Protein AF-A0A1Z3HSZ9-F1 (afdb_monomer_lite)

Secondary structure (DSSP, 8-state):
-----HHHHHHHHHHHHHTT--PPTT-EEEEEEEEETTEEEEEEEEEEEPTT-SSS-EEEEEEEEEEPTTPPP-TT-EEEEE-SS-EEEEEE--SSS--S-EEEEEEE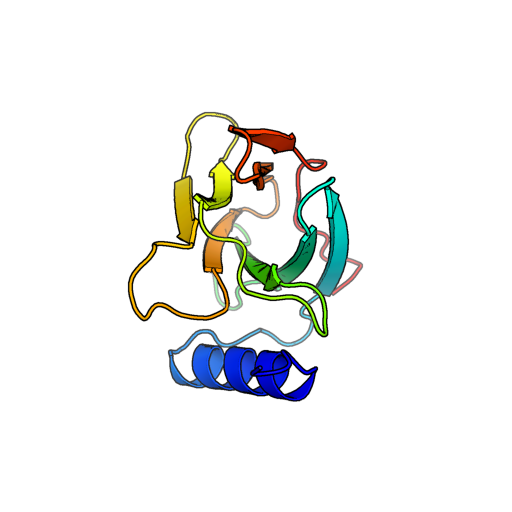ETT-EEEEEEE-TTS-EEEPPPEE--GGG-

Organism: NCBI:txid1641165

Structure (mmCIF, N/CA/C/O backbone):
data_AF-A0A1Z3HSZ9-F1
#
_entry.id   AF-A0A1Z3HSZ9-F1
#
loop_
_atom_site.group_PDB
_atom_site.id
_atom_site.type_symbol
_atom_site.label_atom_id
_atom_site.label_alt_id
_atom_site.label_comp_id
_atom_site.label_asym_id
_atom_site.label_entity_id
_atom_site.label_seq_id
_atom_site.pdbx_PDB_ins_code
_atom_site.Cartn_x
_atom_site.Cartn_y
_atom_site.Cartn_z
_atom_site.occupancy
_atom_site.B_iso_or_equiv
_atom_site.auth_seq_id
_atom_site.auth_comp_id
_atom_site.auth_asym_id
_atom_site.auth_atom_id
_atom_site.pdbx_PDB_model_num
ATOM 1 N N . MET A 1 1 ? -21.920 -5.845 12.030 1.00 39.66 1 MET A N 1
ATOM 2 C CA . MET A 1 1 ? -20.450 -5.962 12.109 1.00 39.66 1 MET A CA 1
ATOM 3 C C . MET A 1 1 ? -20.020 -6.894 10.993 1.00 39.66 1 MET A C 1
ATOM 5 O O . MET A 1 1 ? -20.338 -8.073 11.071 1.00 39.66 1 MET A O 1
ATOM 9 N N . ARG A 1 2 ? -19.432 -6.369 9.913 1.00 40.97 2 ARG A N 1
ATOM 10 C CA . ARG A 1 2 ? -18.806 -7.200 8.879 1.00 40.97 2 ARG A CA 1
ATOM 11 C C . ARG A 1 2 ? -17.363 -7.428 9.318 1.00 40.97 2 ARG A C 1
ATOM 13 O O . ARG A 1 2 ? -16.632 -6.473 9.533 1.00 40.97 2 ARG A O 1
ATOM 20 N N . THR A 1 3 ? -17.015 -8.676 9.586 1.00 45.03 3 THR A N 1
ATOM 21 C CA . THR A 1 3 ? -15.664 -9.093 9.960 1.00 45.03 3 THR A CA 1
ATOM 22 C C . THR A 1 3 ? -14.829 -9.244 8.698 1.00 45.03 3 THR A C 1
ATOM 24 O O . THR A 1 3 ? -15.136 -10.103 7.877 1.00 45.03 3 THR A O 1
ATOM 27 N N . THR A 1 4 ? -13.775 -8.447 8.558 1.00 52.25 4 THR A N 1
ATOM 28 C CA . THR A 1 4 ? -12.767 -8.616 7.509 1.00 52.25 4 THR A CA 1
ATOM 29 C C . THR A 1 4 ? -12.007 -9.925 7.748 1.00 52.25 4 THR A C 1
ATOM 31 O O . THR A 1 4 ? -11.367 -10.098 8.790 1.00 52.25 4 THR A O 1
ATOM 34 N N . THR A 1 5 ? -12.139 -10.878 6.826 1.00 57.78 5 THR A N 1
ATOM 35 C CA . THR A 1 5 ? -11.558 -12.230 6.914 1.00 57.78 5 THR A CA 1
ATOM 36 C C . THR A 1 5 ? -10.474 -12.422 5.856 1.00 57.78 5 THR A C 1
ATOM 38 O O . THR A 1 5 ? -10.322 -11.605 4.951 1.00 57.78 5 THR A O 1
ATOM 41 N N . LEU A 1 6 ? -9.701 -13.506 5.962 1.00 59.94 6 LEU A N 1
ATOM 42 C CA . LEU A 1 6 ? -8.716 -13.874 4.940 1.00 59.94 6 LEU A CA 1
ATOM 43 C C . LEU A 1 6 ? -9.380 -14.089 3.565 1.00 59.94 6 LEU A C 1
ATOM 45 O O . LEU A 1 6 ? -8.778 -13.789 2.537 1.00 59.94 6 LEU A O 1
ATOM 49 N N . ASP A 1 7 ? -10.633 -14.551 3.561 1.00 63.34 7 ASP A N 1
ATOM 50 C CA . ASP A 1 7 ? -11.464 -14.722 2.368 1.00 63.34 7 ASP A CA 1
ATOM 51 C C . ASP A 1 7 ? -11.737 -13.398 1.642 1.00 63.34 7 ASP A C 1
ATOM 53 O O . ASP A 1 7 ? -11.803 -13.370 0.413 1.00 63.34 7 ASP A O 1
ATOM 57 N N . ASP A 1 8 ? -11.838 -12.291 2.382 1.00 68.12 8 ASP A N 1
ATOM 58 C CA . ASP A 1 8 ? -12.063 -10.959 1.816 1.00 68.12 8 ASP A CA 1
ATOM 59 C C . ASP A 1 8 ? -10.824 -10.471 1.052 1.00 68.12 8 ASP A C 1
ATOM 61 O O . ASP A 1 8 ? -10.923 -10.033 -0.092 1.00 68.12 8 ASP A O 1
ATOM 65 N N . LEU A 1 9 ? -9.628 -10.693 1.614 1.00 69.25 9 LEU A N 1
ATOM 66 C CA . LEU A 1 9 ? -8.365 -10.429 0.918 1.00 69.25 9 LEU A CA 1
ATOM 67 C C . LEU A 1 9 ? -8.204 -11.320 -0.319 1.00 69.25 9 LEU A C 1
ATOM 69 O O . LEU A 1 9 ? -7.791 -10.835 -1.367 1.00 69.25 9 LEU A O 1
ATOM 73 N N . GLY A 1 10 ? -8.522 -12.613 -0.214 1.00 72.00 10 GLY A N 1
ATOM 74 C CA . GLY A 1 10 ? -8.470 -13.527 -1.357 1.00 72.00 10 GLY A CA 1
ATOM 75 C C . GLY A 1 10 ? -9.408 -13.088 -2.485 1.00 72.00 10 GLY A C 1
ATOM 76 O O . GLY A 1 10 ? -9.014 -13.076 -3.649 1.00 72.00 10 GLY A O 1
ATOM 77 N N . SER A 1 11 ? -10.614 -12.644 -2.127 1.00 75.94 11 SER A N 1
ATOM 78 C CA . SER A 1 11 ? -11.599 -12.100 -3.068 1.00 75.94 11 SER A CA 1
ATOM 79 C C . SER A 1 11 ? -11.140 -10.773 -3.672 1.00 75.94 11 SER A C 1
ATOM 81 O O . SER A 1 11 ? -11.308 -10.553 -4.869 1.00 75.94 11 SER A O 1
ATOM 83 N N . LEU A 1 12 ? -10.500 -9.905 -2.880 1.00 78.25 12 LEU A N 1
ATOM 84 C CA . LEU A 1 12 ? -9.886 -8.674 -3.369 1.00 78.25 12 LEU A CA 1
ATOM 85 C C . LEU A 1 12 ? -8.774 -8.987 -4.374 1.00 78.25 12 LEU A C 1
ATOM 87 O O . LEU A 1 12 ? -8.797 -8.440 -5.470 1.00 78.25 12 LEU A O 1
ATOM 91 N N . LEU A 1 13 ? -7.847 -9.889 -4.046 1.00 77.44 13 LEU A N 1
ATOM 92 C CA . LEU A 1 13 ? -6.761 -10.292 -4.944 1.00 77.44 13 LEU A CA 1
ATOM 93 C C . LEU A 1 13 ? -7.299 -10.905 -6.242 1.00 77.44 13 LEU A C 1
ATOM 95 O O . LEU A 1 13 ? -6.829 -10.544 -7.316 1.00 77.44 13 LEU A O 1
ATOM 99 N N . GLN A 1 14 ? -8.329 -11.751 -6.163 1.00 76.56 14 GLN A N 1
ATOM 100 C CA . GLN A 1 14 ? -8.995 -12.301 -7.345 1.00 76.56 14 GLN A CA 1
ATOM 101 C C . GLN A 1 14 ? -9.676 -11.205 -8.174 1.00 76.56 14 GLN A C 1
ATOM 103 O O . GLN A 1 14 ? -9.485 -11.142 -9.381 1.00 76.56 14 GLN A O 1
ATOM 108 N N . SER A 1 15 ? -10.384 -10.271 -7.534 1.00 75.88 15 SER A N 1
ATOM 109 C CA . SER A 1 15 ? -10.989 -9.133 -8.234 1.00 75.88 15 SER A CA 1
ATOM 110 C C . SER A 1 15 ? -9.950 -8.210 -8.880 1.00 75.88 15 SER A C 1
ATOM 112 O O . SER A 1 15 ? -10.266 -7.512 -9.839 1.00 75.88 15 SER A O 1
ATOM 114 N N . LEU A 1 16 ? -8.734 -8.129 -8.329 1.00 75.75 16 LEU A N 1
ATOM 115 C CA . LEU A 1 16 ? -7.633 -7.361 -8.907 1.00 75.75 16 LEU A CA 1
ATOM 116 C C . LEU A 1 16 ? -7.053 -8.093 -10.124 1.00 75.75 16 LEU A C 1
ATOM 118 O O 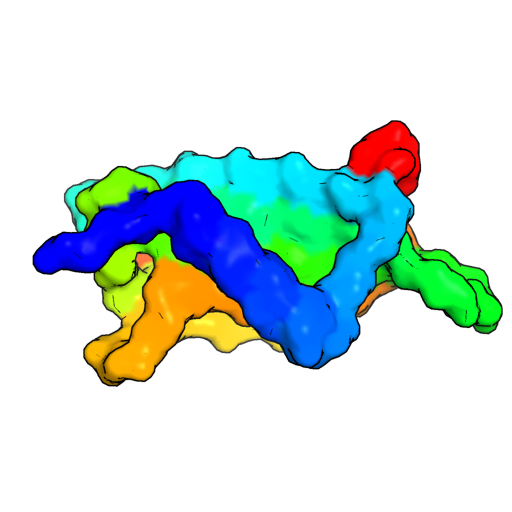. LEU A 1 16 ? -6.840 -7.452 -11.150 1.00 75.75 16 LEU A O 1
ATOM 122 N N . ASP A 1 17 ? -6.894 -9.416 -10.056 1.00 76.31 17 ASP A N 1
ATOM 123 C CA . ASP A 1 17 ? -6.488 -10.242 -11.200 1.00 76.31 17 ASP A CA 1
ATOM 124 C C . ASP A 1 17 ? -7.496 -10.145 -12.362 1.00 76.31 17 ASP A C 1
ATOM 126 O O . ASP A 1 17 ? -7.109 -9.805 -13.480 1.00 76.31 17 ASP A O 1
ATOM 130 N N . ASP A 1 18 ? -8.802 -10.272 -12.083 1.00 71.12 18 ASP A N 1
ATOM 131 C CA . ASP A 1 18 ? -9.887 -10.061 -13.062 1.00 71.12 18 ASP A CA 1
ATOM 132 C C . ASP A 1 18 ? -9.870 -8.649 -13.684 1.00 71.12 18 ASP A C 1
ATOM 134 O O . ASP A 1 18 ? -10.322 -8.441 -14.812 1.00 71.12 18 ASP A O 1
ATOM 138 N N . ARG A 1 19 ? -9.324 -7.656 -12.968 1.00 69.12 19 ARG A N 1
ATOM 139 C CA . ARG A 1 19 ? -9.143 -6.273 -13.448 1.00 69.12 19 ARG A CA 1
ATOM 140 C C . ARG A 1 19 ? -7.852 -6.071 -14.255 1.00 69.12 19 ARG A C 1
ATOM 142 O O . ARG A 1 19 ? -7.534 -4.936 -14.607 1.00 69.12 19 ARG A O 1
ATOM 149 N N . GLY A 1 20 ? -7.141 -7.149 -14.590 1.00 59.34 20 GLY A N 1
ATOM 150 C CA . GLY A 1 20 ? -5.931 -7.142 -15.417 1.00 59.34 20 GLY A CA 1
ATOM 151 C C . GLY A 1 20 ? -4.629 -7.006 -14.627 1.00 59.34 20 GLY A C 1
ATOM 152 O O . GLY A 1 20 ? -3.572 -6.796 -15.221 1.00 59.34 20 GLY A O 1
ATOM 153 N N . LEU A 1 21 ? -4.685 -7.118 -13.299 1.00 65.19 21 LEU A N 1
ATOM 154 C CA . LEU A 1 21 ? -3.532 -7.031 -12.407 1.00 65.19 21 LEU A CA 1
ATOM 155 C C . LEU A 1 21 ? -2.918 -8.432 -12.231 1.00 65.19 21 LEU A C 1
ATOM 157 O O . LEU A 1 21 ? -2.951 -9.016 -11.152 1.00 65.19 21 LEU A O 1
ATOM 161 N N . SER A 1 22 ? -2.390 -8.996 -13.323 1.00 62.19 22 SER A N 1
ATOM 162 C CA . SER A 1 22 ? -1.799 -10.338 -13.312 1.00 62.19 22 SER A CA 1
ATOM 163 C C . SER A 1 22 ? -0.453 -10.338 -12.588 1.00 62.19 22 SER A C 1
ATOM 165 O O . SER A 1 22 ? 0.546 -9.807 -13.083 1.00 62.19 22 SER A O 1
ATOM 167 N N . MET A 1 23 ? -0.423 -10.957 -11.409 1.00 66.19 23 MET A N 1
ATOM 168 C CA . MET A 1 23 ? 0.810 -11.202 -10.664 1.00 66.19 23 MET A CA 1
ATOM 169 C C . MET A 1 23 ? 1.664 -12.219 -11.431 1.00 66.19 23 MET A C 1
ATOM 171 O O . MET A 1 23 ? 1.211 -13.321 -11.741 1.00 66.19 23 MET A O 1
ATOM 175 N N . GLY A 1 24 ? 2.903 -11.848 -11.763 1.00 60.84 24 GLY A N 1
ATOM 176 C CA . GLY A 1 24 ? 3.852 -12.777 -12.376 1.00 60.84 24 GLY A CA 1
ATOM 177 C C . GLY A 1 24 ? 4.159 -13.960 -11.450 1.00 60.84 24 GLY A C 1
ATOM 178 O O . GLY A 1 24 ? 4.033 -13.862 -10.228 1.00 60.84 24 GLY A O 1
ATOM 179 N N . SER A 1 25 ? 4.590 -15.090 -12.016 1.00 57.75 25 SER A N 1
ATOM 180 C CA . SER A 1 25 ? 5.164 -16.177 -11.215 1.00 57.75 25 SER A CA 1
ATOM 181 C C . SER A 1 25 ? 6.370 -15.650 -10.429 1.00 57.75 25 SER A C 1
ATOM 183 O O . SER A 1 25 ? 7.275 -15.089 -11.046 1.00 57.75 25 SER A O 1
ATOM 185 N N . GLY A 1 26 ? 6.372 -15.833 -9.105 1.00 62.91 26 GLY A N 1
ATOM 186 C CA . GLY A 1 26 ? 7.410 -15.308 -8.206 1.00 62.91 26 GLY A CA 1
ATOM 187 C C . GLY A 1 26 ? 7.043 -13.999 -7.500 1.00 62.91 26 GLY A C 1
ATOM 188 O O . GLY A 1 26 ? 7.906 -13.177 -7.229 1.00 62.91 26 GLY A O 1
ATOM 189 N N . ALA A 1 27 ? 5.760 -13.740 -7.235 1.00 76.12 27 ALA A N 1
ATOM 190 C CA . ALA A 1 27 ? 5.381 -12.581 -6.432 1.00 76.12 27 ALA A CA 1
ATOM 191 C C . ALA A 1 27 ? 5.811 -12.760 -4.963 1.00 76.12 27 ALA A C 1
ATOM 193 O O . ALA A 1 27 ? 5.404 -13.719 -4.302 1.00 76.12 27 ALA A O 1
ATOM 194 N N . ALA A 1 28 ? 6.584 -11.810 -4.438 1.00 79.50 28 ALA A N 1
ATOM 195 C CA . ALA A 1 28 ? 6.881 -11.712 -3.017 1.00 79.50 28 ALA A CA 1
ATOM 196 C C . ALA A 1 28 ? 5.750 -10.956 -2.311 1.00 79.50 28 ALA A C 1
ATOM 198 O O . ALA A 1 28 ? 5.251 -9.949 -2.813 1.00 79.50 28 ALA A O 1
ATOM 199 N N . ALA A 1 29 ? 5.345 -11.427 -1.132 1.00 81.94 29 ALA A N 1
ATOM 200 C CA . ALA A 1 29 ? 4.309 -10.782 -0.336 1.00 81.94 29 ALA A CA 1
ATOM 201 C C . ALA A 1 29 ? 4.718 -10.697 1.135 1.00 81.94 29 ALA A C 1
ATOM 203 O O . ALA A 1 29 ? 5.214 -11.660 1.721 1.00 81.94 29 ALA A O 1
ATOM 204 N N . ALA A 1 30 ? 4.454 -9.548 1.746 1.00 84.31 30 ALA A N 1
ATOM 205 C CA . ALA A 1 30 ? 4.616 -9.318 3.171 1.00 84.31 30 ALA A CA 1
ATOM 206 C C . ALA A 1 30 ? 3.392 -8.586 3.723 1.00 84.31 30 ALA A C 1
ATOM 208 O O . ALA A 1 30 ? 2.682 -7.886 2.998 1.00 84.31 30 ALA A O 1
ATOM 209 N N . TYR A 1 31 ? 3.156 -8.729 5.025 1.00 86.44 31 TYR A N 1
ATOM 210 C CA . TYR A 1 31 ? 2.173 -7.914 5.724 1.00 86.44 31 TYR A CA 1
ATOM 211 C C . TYR A 1 31 ? 2.756 -7.322 7.002 1.00 86.44 31 TYR A C 1
ATOM 213 O O . TYR A 1 31 ? 3.666 -7.886 7.615 1.00 86.44 31 TYR A O 1
ATOM 221 N N . HIS A 1 32 ? 2.205 -6.186 7.410 1.00 86.56 32 HIS A N 1
ATOM 222 C CA . HIS A 1 32 ? 2.548 -5.525 8.654 1.00 86.56 32 HIS A CA 1
ATOM 223 C C . HIS A 1 32 ? 1.285 -5.023 9.351 1.00 86.56 32 HIS A C 1
ATOM 225 O O . HIS A 1 32 ? 0.451 -4.348 8.746 1.00 86.56 32 HIS A O 1
ATOM 231 N N . ASP A 1 33 ? 1.154 -5.371 10.628 1.00 90.94 33 ASP A N 1
ATOM 232 C CA . ASP A 1 33 ? 0.077 -4.895 11.487 1.00 90.94 33 ASP A CA 1
ATOM 233 C C . ASP A 1 33 ? 0.532 -3.656 12.244 1.00 90.94 33 ASP A C 1
ATOM 235 O O . ASP A 1 33 ? 1.595 -3.644 12.863 1.00 90.94 33 ASP A O 1
ATOM 239 N N . VAL A 1 34 ? -0.304 -2.623 12.220 1.00 88.69 34 VAL A N 1
ATOM 240 C CA . VAL A 1 34 ? -0.035 -1.353 12.881 1.00 88.69 34 VAL A CA 1
ATOM 241 C C . VAL A 1 34 ? -1.251 -0.938 13.689 1.00 88.69 34 VAL A C 1
ATOM 243 O O . VAL A 1 34 ? -2.358 -0.860 13.164 1.00 88.69 34 VAL A O 1
ATOM 246 N N . SER A 1 35 ? -1.053 -0.649 14.970 1.00 87.75 35 SER A N 1
ATOM 247 C CA . SER A 1 35 ? -2.139 -0.295 15.888 1.00 87.75 35 SER A CA 1
ATOM 248 C C . SER A 1 35 ? -1.944 1.109 16.455 1.00 87.75 35 SER A C 1
ATOM 250 O O . SER A 1 35 ? -0.818 1.521 16.727 1.00 87.75 35 SER A O 1
ATOM 252 N N . TRP A 1 36 ? -3.045 1.829 16.673 1.00 82.56 36 TRP A N 1
ATOM 253 C CA . TRP A 1 36 ? -3.084 3.106 17.395 1.00 82.56 36 TRP A CA 1
ATOM 254 C C . TRP A 1 36 ? -4.201 3.076 18.444 1.00 82.56 36 TRP A C 1
ATOM 256 O O . TRP A 1 36 ? -4.962 2.114 18.544 1.00 82.56 36 TRP A O 1
ATOM 266 N N . ALA A 1 37 ? -4.326 4.139 19.240 1.00 76.62 37 ALA A N 1
ATOM 267 C CA . ALA A 1 37 ? -5.299 4.201 20.335 1.00 76.62 37 ALA A CA 1
ATOM 268 C C . ALA A 1 37 ? -6.769 4.009 19.897 1.00 76.62 37 ALA A C 1
ATOM 270 O O . ALA A 1 37 ? -7.604 3.654 20.724 1.00 76.62 37 ALA A O 1
ATOM 271 N N . GLY A 1 38 ? -7.088 4.248 18.620 1.00 73.62 38 GLY A N 1
ATOM 272 C CA . GLY A 1 38 ? -8.444 4.170 18.071 1.00 73.62 38 GLY A CA 1
ATOM 273 C C . GLY A 1 38 ? -8.714 2.968 17.164 1.00 73.62 38 GLY A C 1
ATOM 274 O O . GLY A 1 38 ? -9.811 2.893 16.619 1.00 73.62 38 GLY A O 1
ATOM 275 N N . GLY A 1 39 ? -7.755 2.055 16.972 1.00 84.75 39 GLY A N 1
ATOM 276 C CA . GLY A 1 39 ? -7.954 0.886 16.115 1.00 84.75 39 GLY A CA 1
ATOM 277 C C . GLY A 1 39 ? -6.667 0.240 15.609 1.00 84.75 39 GLY A C 1
ATOM 278 O O . GLY A 1 39 ? -5.573 0.475 16.124 1.00 84.75 39 GLY A O 1
ATOM 279 N N . GLY A 1 40 ? -6.812 -0.611 14.596 1.00 89.00 40 GLY A N 1
ATOM 280 C CA . GLY A 1 40 ? -5.709 -1.336 13.976 1.00 89.00 40 GLY A CA 1
ATOM 281 C C . GLY A 1 40 ? -5.856 -1.427 12.465 1.00 89.00 40 GLY A C 1
ATOM 282 O O . GLY A 1 40 ? -6.940 -1.684 11.943 1.00 89.00 40 GLY A O 1
ATOM 283 N N . LEU A 1 41 ? -4.740 -1.227 11.777 1.00 91.25 41 LEU A N 1
ATOM 284 C CA . LEU A 1 41 ? -4.572 -1.308 10.337 1.00 91.25 41 LEU A CA 1
ATOM 285 C C . LEU A 1 41 ? -3.660 -2.484 10.003 1.00 91.25 41 LEU A C 1
ATOM 287 O O . LEU A 1 41 ? -2.731 -2.804 10.750 1.00 91.25 41 LEU A O 1
ATOM 291 N N . ARG A 1 42 ? -3.917 -3.103 8.858 1.00 91.94 42 ARG A N 1
ATOM 292 C CA . ARG A 1 42 ? -3.033 -4.082 8.243 1.00 91.94 42 ARG A CA 1
ATOM 293 C C . ARG A 1 42 ? -2.639 -3.591 6.865 1.00 91.94 42 ARG A C 1
ATOM 295 O O . ARG A 1 42 ? -3.499 -3.291 6.038 1.00 91.94 42 ARG A O 1
ATOM 302 N N . LEU A 1 43 ? -1.336 -3.533 6.636 1.00 92.00 43 LEU A N 1
ATOM 303 C CA . LEU A 1 43 ? -0.751 -3.253 5.339 1.00 92.00 43 LEU A CA 1
ATOM 304 C C . LEU A 1 43 ? -0.271 -4.559 4.715 1.00 92.00 43 LEU A C 1
ATOM 306 O O . LEU A 1 43 ? 0.455 -5.309 5.359 1.00 92.00 43 LEU A O 1
ATOM 310 N N . TYR A 1 44 ? -0.626 -4.794 3.462 1.00 91.56 44 TYR A N 1
ATOM 311 C CA . TYR A 1 44 ? -0.034 -5.813 2.611 1.00 91.56 44 TYR A CA 1
ATOM 312 C C . TYR A 1 44 ? 0.810 -5.125 1.545 1.00 91.56 44 TYR A C 1
ATOM 314 O O . TYR A 1 44 ? 0.368 -4.145 0.948 1.00 91.56 44 TYR A O 1
ATOM 322 N N . ALA A 1 45 ? 2.005 -5.647 1.303 1.00 90.88 45 ALA A N 1
ATOM 323 C CA . ALA A 1 45 ? 2.867 -5.240 0.206 1.00 90.88 45 ALA A CA 1
ATOM 324 C C . ALA A 1 45 ? 3.173 -6.474 -0.638 1.00 90.88 45 ALA A C 1
ATOM 326 O O . ALA A 1 45 ? 3.635 -7.487 -0.112 1.00 90.88 45 ALA A O 1
ATOM 327 N N . LEU A 1 46 ? 2.883 -6.382 -1.929 1.00 90.75 46 LEU A N 1
ATOM 328 C CA . LEU A 1 46 ? 3.162 -7.411 -2.913 1.00 90.75 46 LEU A CA 1
ATOM 329 C C . LEU A 1 46 ? 4.070 -6.821 -3.983 1.00 90.75 46 LEU A C 1
ATOM 331 O O . LEU A 1 46 ? 3.851 -5.689 -4.420 1.00 90.75 46 LEU A O 1
ATOM 335 N N . SER A 1 47 ? 5.062 -7.584 -4.419 1.00 90.38 47 SER A N 1
ATOM 336 C CA . SER A 1 47 ? 5.958 -7.175 -5.490 1.00 90.38 47 SER A CA 1
ATOM 337 C C . SER A 1 47 ? 6.263 -8.309 -6.453 1.00 90.38 47 SER A C 1
ATOM 339 O O . SER A 1 47 ? 6.352 -9.468 -6.060 1.00 90.38 47 SER A O 1
ATOM 341 N N . TRP A 1 48 ? 6.395 -7.983 -7.737 1.00 90.19 48 TRP A N 1
ATOM 342 C CA . TRP A 1 48 ? 6.782 -8.940 -8.774 1.00 90.19 48 TRP A CA 1
ATOM 343 C C . TRP A 1 48 ? 7.458 -8.234 -9.947 1.00 90.19 48 TRP A C 1
ATOM 345 O O . TRP A 1 48 ? 7.204 -7.056 -10.212 1.00 90.19 48 TRP A O 1
ATOM 355 N N . ALA A 1 49 ? 8.305 -8.968 -10.666 1.00 89.75 49 ALA A N 1
ATOM 356 C CA . ALA A 1 49 ? 8.909 -8.488 -11.903 1.00 89.75 49 ALA A CA 1
ATOM 357 C C . ALA A 1 49 ? 7.866 -8.407 -13.028 1.00 89.75 49 ALA A C 1
ATOM 359 O O . ALA A 1 49 ? 7.010 -9.285 -13.165 1.00 89.75 49 ALA A O 1
ATOM 360 N N . LEU A 1 50 ? 7.974 -7.385 -13.877 1.00 85.94 50 LEU A N 1
ATOM 361 C CA . LEU A 1 50 ? 7.200 -7.304 -15.112 1.00 85.94 50 LEU A CA 1
ATOM 362 C C . LEU A 1 50 ? 7.929 -8.069 -16.222 1.00 85.94 50 LEU A C 1
ATOM 364 O O . LEU A 1 50 ? 9.051 -7.740 -16.600 1.00 85.94 50 LEU A O 1
ATOM 368 N N . ALA A 1 51 ? 7.294 -9.121 -16.738 1.00 74.50 51 ALA A N 1
ATOM 369 C CA . ALA A 1 51 ? 7.847 -9.911 -17.832 1.00 74.50 51 ALA A CA 1
ATOM 370 C C . ALA A 1 51 ? 7.687 -9.187 -19.179 1.00 74.50 51 ALA A C 1
ATOM 372 O O . ALA A 1 51 ? 6.662 -8.562 -19.445 1.00 74.50 51 ALA A O 1
ATOM 373 N N . GLY A 1 52 ? 8.671 -9.347 -20.067 1.00 68.56 52 GLY A N 1
ATOM 374 C CA . GLY A 1 52 ? 8.569 -8.891 -21.458 1.00 68.56 52 GLY A CA 1
ATOM 375 C C . GLY A 1 52 ? 8.981 -7.441 -21.710 1.00 68.56 52 GLY A C 1
ATOM 376 O O . GLY A 1 52 ? 8.750 -6.941 -22.810 1.00 68.56 52 GLY A O 1
ATOM 377 N N . THR A 1 53 ? 9.623 -6.772 -20.751 1.00 63.81 53 THR A N 1
ATOM 378 C CA . THR A 1 53 ? 10.216 -5.453 -20.987 1.00 63.81 53 THR A CA 1
ATOM 379 C C . THR A 1 53 ? 11.500 -5.621 -21.813 1.00 63.81 53 THR A C 1
ATOM 381 O O . THR A 1 53 ? 12.524 -6.123 -21.352 1.00 63.81 53 THR A O 1
ATOM 384 N N . THR A 1 54 ? 11.454 -5.275 -23.103 1.00 61.19 54 THR A N 1
ATOM 385 C CA . THR A 1 54 ? 12.660 -5.175 -23.944 1.00 61.19 54 THR A CA 1
ATOM 386 C C . THR A 1 54 ? 13.413 -3.899 -23.577 1.00 61.19 54 THR A C 1
ATOM 388 O O . THR A 1 54 ? 13.205 -2.861 -24.199 1.00 61.19 54 THR A O 1
ATOM 391 N N . GLY A 1 55 ? 14.249 -3.961 -22.541 1.00 75.12 55 GLY A N 1
ATOM 392 C CA . GLY A 1 55 ? 14.997 -2.811 -22.034 1.00 75.12 55 GLY A CA 1
ATOM 393 C C . GLY A 1 55 ? 15.430 -3.000 -20.583 1.00 75.12 55 GLY A C 1
ATOM 394 O O . GLY A 1 55 ? 15.853 -4.092 -20.201 1.00 75.12 55 GLY A O 1
ATOM 395 N N . ASP A 1 56 ? 15.324 -1.932 -19.796 1.00 80.06 56 ASP A N 1
ATOM 396 C CA . ASP A 1 56 ? 15.559 -1.967 -18.356 1.00 80.06 56 ASP A CA 1
ATOM 397 C C . ASP A 1 56 ? 14.489 -2.808 -17.642 1.00 80.06 56 ASP A C 1
ATOM 399 O O . ASP A 1 56 ? 13.303 -2.746 -17.984 1.00 80.06 56 ASP A O 1
ATOM 403 N N . PRO A 1 57 ? 14.887 -3.635 -16.665 1.00 88.00 57 PRO A N 1
ATOM 404 C CA . PRO A 1 57 ? 13.950 -4.492 -15.972 1.00 88.00 57 PRO A CA 1
ATOM 405 C C . PRO A 1 57 ? 13.084 -3.668 -15.008 1.00 88.00 57 PRO A C 1
ATOM 407 O O . PRO A 1 57 ? 13.578 -2.838 -14.235 1.00 88.00 57 PRO A O 1
ATOM 410 N N . GLU A 1 58 ? 11.779 -3.923 -15.050 1.00 91.75 58 GLU A N 1
ATOM 411 C CA . GLU A 1 58 ? 10.769 -3.226 -14.254 1.00 91.75 58 GLU A CA 1
ATOM 412 C C . GLU A 1 58 ? 10.102 -4.182 -13.262 1.00 91.75 58 GLU A C 1
ATOM 414 O O . GLU A 1 58 ? 10.127 -5.412 -13.405 1.00 91.75 58 GLU A O 1
ATOM 419 N N . TRP A 1 59 ? 9.501 -3.608 -12.231 1.00 92.69 59 TRP A N 1
ATOM 420 C CA . TRP A 1 59 ? 8.750 -4.336 -11.223 1.00 92.69 59 TRP A CA 1
ATOM 421 C C . TRP A 1 59 ? 7.516 -3.550 -10.804 1.00 92.69 59 TRP A C 1
ATOM 423 O O . TRP A 1 59 ? 7.429 -2.335 -10.971 1.00 92.69 59 TRP A O 1
ATOM 433 N N . THR A 1 60 ? 6.546 -4.270 -10.259 1.00 92.56 60 THR A N 1
ATOM 434 C CA . THR A 1 60 ? 5.337 -3.692 -9.682 1.00 92.56 60 THR A CA 1
ATOM 435 C C . THR A 1 60 ? 5.393 -3.780 -8.169 1.00 92.56 60 THR A C 1
ATOM 437 O O . THR A 1 60 ? 5.715 -4.839 -7.637 1.00 92.56 60 THR A O 1
ATOM 440 N N . LEU A 1 61 ? 4.990 -2.704 -7.493 1.00 93.62 61 LEU A N 1
ATOM 441 C CA . LEU A 1 61 ? 4.603 -2.709 -6.088 1.00 93.62 61 LEU A CA 1
ATOM 442 C C . LEU A 1 61 ? 3.089 -2.507 -5.989 1.00 93.62 61 LEU A C 1
ATOM 444 O O . LEU A 1 61 ? 2.565 -1.481 -6.422 1.00 93.62 61 LEU A O 1
ATOM 448 N N . LEU A 1 62 ? 2.394 -3.461 -5.376 1.00 93.00 62 LEU A N 1
ATOM 449 C CA . LEU A 1 62 ? 0.998 -3.336 -4.974 1.00 93.00 62 LEU A CA 1
ATOM 450 C C . LEU A 1 62 ? 0.931 -3.243 -3.454 1.00 93.00 62 LEU A C 1
ATOM 452 O O . LEU A 1 62 ? 1.381 -4.136 -2.738 1.00 93.00 62 LEU A O 1
ATOM 456 N N . VAL A 1 63 ? 0.327 -2.169 -2.963 1.00 94.00 63 VAL A N 1
ATOM 457 C CA . VAL A 1 63 ? 0.117 -1.939 -1.539 1.00 94.00 63 VAL A CA 1
ATOM 458 C C . VAL A 1 63 ? -1.373 -1.935 -1.253 1.00 94.00 63 VAL A C 1
ATOM 460 O O . VAL A 1 63 ? -2.129 -1.245 -1.934 1.00 94.00 63 VAL A O 1
ATOM 463 N N . ILE A 1 64 ? -1.792 -2.691 -0.241 1.00 92.69 64 ILE A N 1
ATOM 464 C CA . ILE A 1 64 ? -3.186 -2.799 0.189 1.00 92.69 64 ILE A CA 1
ATOM 465 C C . ILE A 1 64 ? -3.255 -2.469 1.677 1.00 92.69 64 ILE A C 1
ATOM 467 O O . ILE A 1 64 ? -2.598 -3.113 2.489 1.00 92.69 64 ILE A O 1
ATOM 471 N N . LEU A 1 65 ? -4.060 -1.482 2.046 1.00 92.25 65 LEU A N 1
ATOM 472 C CA . LEU A 1 65 ? -4.311 -1.078 3.422 1.00 92.25 65 LEU A CA 1
ATOM 473 C C . LEU A 1 65 ? -5.755 -1.419 3.787 1.00 92.25 65 LEU A C 1
ATOM 475 O O . LEU A 1 65 ? -6.678 -1.015 3.088 1.00 92.25 65 LEU A O 1
ATOM 479 N N . GLY A 1 66 ? -5.953 -2.129 4.891 1.00 91.06 66 GLY A N 1
ATOM 480 C CA . GLY A 1 66 ? -7.275 -2.487 5.409 1.00 91.06 66 GLY A CA 1
ATOM 481 C C . GLY A 1 66 ? -7.325 -2.449 6.933 1.00 91.06 66 GLY A C 1
ATOM 482 O O . GLY A 1 66 ? -6.285 -2.281 7.579 1.00 91.06 66 GLY A O 1
ATOM 483 N N . PRO A 1 67 ? -8.509 -2.618 7.540 1.00 89.69 67 PRO A N 1
ATOM 484 C CA . PRO A 1 67 ? -8.610 -2.843 8.974 1.00 89.69 67 PRO A CA 1
ATOM 485 C C . PRO A 1 67 ? -7.933 -4.165 9.362 1.00 89.69 67 PRO A C 1
ATOM 487 O O . PRO A 1 67 ? -7.889 -5.126 8.590 1.00 89.69 67 PRO A O 1
ATOM 490 N N . GLN A 1 68 ? -7.430 -4.242 10.592 1.00 88.38 68 GLN A N 1
ATOM 491 C CA . GLN A 1 68 ? -7.057 -5.531 11.174 1.00 88.38 68 GLN A CA 1
ATOM 492 C C . GLN A 1 68 ? -8.280 -6.462 11.278 1.00 88.38 68 GLN A C 1
ATOM 494 O O . GLN A 1 68 ? -9.406 -5.980 11.428 1.00 88.38 68 GLN A O 1
ATOM 499 N N . PRO A 1 69 ? -8.088 -7.795 11.256 1.00 81.81 69 PRO A N 1
ATOM 500 C CA . PRO A 1 69 ? -9.187 -8.745 11.390 1.00 81.81 69 PRO A CA 1
ATOM 501 C C . PRO A 1 69 ? -10.049 -8.456 12.622 1.00 81.81 69 PRO A C 1
ATOM 503 O O . PRO A 1 69 ? -9.546 -8.334 13.738 1.00 81.81 69 PRO A O 1
ATOM 506 N N . GLY A 1 70 ? -11.360 -8.345 12.410 1.00 79.12 70 GLY A N 1
ATOM 507 C CA . GLY A 1 70 ? -12.323 -8.035 13.470 1.00 79.12 70 GLY A CA 1
ATOM 508 C C . GLY A 1 70 ? -12.406 -6.559 13.875 1.00 79.12 70 GLY A C 1
ATOM 509 O O . GLY A 1 70 ? -13.204 -6.235 14.752 1.00 79.12 70 GLY A O 1
ATOM 510 N N . GLN A 1 71 ? -11.635 -5.670 13.245 1.00 84.12 71 GLN A N 1
ATOM 511 C CA . GLN A 1 71 ? -11.748 -4.224 13.431 1.00 84.12 71 GLN A CA 1
ATOM 512 C C . GLN A 1 71 ? -12.613 -3.580 12.346 1.00 84.12 71 GLN A C 1
ATOM 514 O O . GLN A 1 71 ? -12.787 -4.120 11.256 1.00 84.12 71 GLN A O 1
ATOM 519 N N . SER A 1 72 ? -13.174 -2.416 12.668 1.00 82.50 72 SER A N 1
ATOM 520 C CA . SER A 1 72 ? -13.942 -1.609 11.720 1.00 82.50 72 SER A CA 1
ATOM 521 C C . SER A 1 72 ? -13.021 -0.785 10.824 1.00 82.50 72 SER A C 1
ATOM 523 O O . SER A 1 72 ? -11.907 -0.429 11.211 1.00 82.50 72 SER A O 1
ATOM 525 N N . ARG A 1 73 ? -13.538 -0.416 9.651 1.00 83.69 73 ARG A N 1
ATOM 526 C CA . ARG A 1 73 ? -12.894 0.496 8.705 1.00 83.69 73 ARG A CA 1
ATOM 527 C C . ARG A 1 73 ? -12.484 1.814 9.389 1.00 83.69 73 ARG A C 1
ATOM 529 O O . ARG A 1 73 ? -13.344 2.485 9.968 1.00 83.69 73 ARG A O 1
ATOM 536 N N . PRO A 1 74 ? -11.202 2.207 9.336 1.00 82.62 74 PRO A N 1
ATOM 537 C CA . PRO A 1 74 ? -10.729 3.386 10.047 1.00 82.62 74 PRO A CA 1
ATOM 538 C C . PRO A 1 74 ? -10.853 4.639 9.184 1.00 82.62 74 PRO A C 1
ATOM 540 O O . PRO A 1 74 ? -9.925 5.027 8.476 1.00 82.62 74 PRO A O 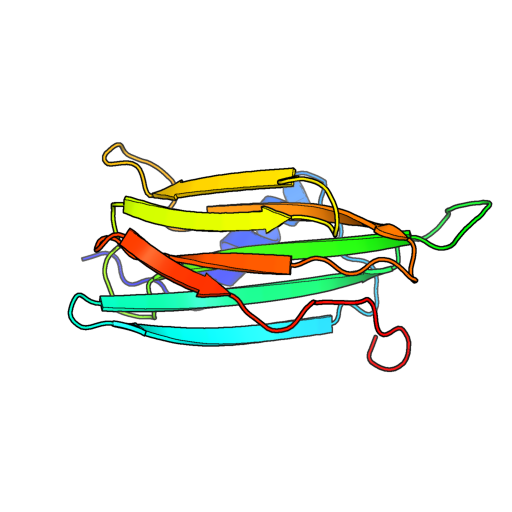1
ATOM 543 N N . LEU A 1 75 ? -12.025 5.271 9.253 1.00 88.75 75 LEU A N 1
ATOM 544 C CA . LEU A 1 75 ? -12.321 6.512 8.537 1.00 88.75 75 LEU A CA 1
ATOM 545 C C . LEU A 1 75 ? -11.259 7.584 8.807 1.00 88.75 75 LEU A C 1
ATOM 547 O O . LEU A 1 75 ? -10.805 7.764 9.938 1.00 88.75 75 LEU A O 1
ATOM 551 N N . GLY A 1 76 ? -10.843 8.277 7.749 1.00 88.50 76 GLY A N 1
ATOM 552 C CA . GLY A 1 76 ? -9.777 9.277 7.805 1.00 88.50 76 GLY A CA 1
ATOM 553 C C . GLY A 1 76 ? -8.354 8.710 7.821 1.00 88.50 76 GLY A C 1
ATOM 554 O O . GLY A 1 76 ? -7.411 9.483 7.642 1.00 88.50 76 GLY A O 1
ATOM 555 N N . ALA A 1 77 ? -8.165 7.393 7.973 1.00 91.44 77 ALA A N 1
ATOM 556 C CA . ALA A 1 77 ? -6.865 6.785 7.715 1.00 91.44 77 ALA A CA 1
ATOM 557 C C . ALA A 1 77 ? -6.572 6.737 6.208 1.00 91.44 77 ALA A C 1
ATOM 559 O O . ALA A 1 77 ? -7.488 6.719 5.378 1.00 91.44 77 ALA A O 1
ATOM 560 N N . GLY A 1 78 ? -5.291 6.721 5.849 1.00 93.81 78 GLY A N 1
ATOM 561 C CA . GLY A 1 78 ? -4.862 6.823 4.462 1.00 93.81 78 GLY A CA 1
ATOM 562 C C . GLY A 1 78 ? -3.553 6.127 4.144 1.00 93.81 78 GLY A C 1
ATOM 563 O O . GLY A 1 78 ? -2.762 5.792 5.025 1.00 93.81 78 GLY A O 1
ATOM 564 N N . LEU A 1 79 ? -3.352 5.941 2.847 1.00 95.19 79 LEU A N 1
ATOM 565 C CA . LEU A 1 79 ? -2.186 5.338 2.227 1.00 95.19 79 LEU A CA 1
ATOM 566 C C . LEU A 1 79 ? -1.552 6.357 1.282 1.00 95.19 79 LEU A C 1
ATOM 568 O O . LEU A 1 79 ? -2.233 6.915 0.420 1.00 95.19 79 LEU A O 1
ATOM 572 N N . GLN A 1 80 ? -0.249 6.557 1.428 1.00 96.25 80 GLN A N 1
ATOM 573 C CA . GLN A 1 80 ? 0.563 7.388 0.552 1.00 96.25 80 GLN A CA 1
ATOM 574 C C . GLN A 1 80 ? 1.735 6.573 0.005 1.00 96.25 80 GLN A C 1
ATOM 576 O O . GLN A 1 80 ? 2.384 5.838 0.753 1.00 96.25 80 GLN A O 1
ATOM 581 N N . ILE A 1 81 ? 2.008 6.724 -1.290 1.00 96.50 81 ILE A N 1
ATOM 582 C CA . ILE A 1 81 ? 3.197 6.184 -1.954 1.00 96.50 81 ILE A CA 1
ATOM 583 C C . ILE A 1 81 ? 3.906 7.338 -2.649 1.00 96.50 81 ILE A C 1
ATOM 585 O O . ILE A 1 81 ? 3.280 8.068 -3.417 1.00 96.50 81 ILE A O 1
ATOM 589 N N . SER A 1 82 ? 5.201 7.488 -2.400 1.00 96.12 82 SER A N 1
ATOM 590 C CA . SER A 1 82 ? 6.061 8.451 -3.084 1.00 96.12 82 SER A CA 1
ATOM 591 C C . SER A 1 82 ? 7.329 7.787 -3.610 1.00 96.12 82 SER A C 1
ATOM 593 O O . SER A 1 82 ? 7.759 6.758 -3.088 1.00 96.12 82 SER A O 1
ATOM 595 N N . ASP A 1 83 ? 7.929 8.388 -4.629 1.00 93.62 83 ASP A N 1
ATOM 596 C CA . ASP A 1 83 ? 9.342 8.181 -4.954 1.00 93.62 83 ASP A CA 1
ATOM 597 C C . ASP A 1 83 ? 10.216 9.205 -4.187 1.00 93.62 83 ASP A C 1
ATOM 599 O O . ASP A 1 83 ? 9.731 9.872 -3.266 1.00 93.62 83 ASP A O 1
ATOM 603 N N . ASP A 1 84 ? 11.506 9.309 -4.527 1.00 84.75 84 ASP A N 1
ATOM 604 C CA . ASP A 1 84 ? 12.470 10.248 -3.913 1.00 84.75 84 ASP A CA 1
ATOM 605 C C . ASP A 1 84 ? 12.048 11.729 -4.070 1.00 84.75 84 ASP A C 1
ATOM 607 O O . ASP A 1 84 ? 12.388 12.590 -3.261 1.00 84.75 84 ASP A O 1
ATOM 611 N N . GLN A 1 85 ? 11.264 12.054 -5.099 1.00 80.94 85 GLN A N 1
ATOM 612 C CA . GLN A 1 85 ? 10.980 13.433 -5.495 1.00 80.94 85 GLN A CA 1
ATOM 613 C C . GLN A 1 85 ? 9.502 13.815 -5.367 1.00 80.94 85 GLN A C 1
ATOM 615 O O . GLN A 1 85 ? 9.195 14.995 -5.176 1.00 80.94 85 GLN A O 1
ATOM 620 N N . THR A 1 86 ? 8.583 12.853 -5.484 1.00 91.94 86 THR A N 1
ATOM 621 C CA . THR A 1 86 ? 7.170 13.129 -5.753 1.00 91.94 86 THR A CA 1
ATOM 622 C C . THR A 1 86 ? 6.230 12.142 -5.068 1.00 91.94 86 THR A C 1
ATOM 624 O O . THR A 1 86 ? 6.441 10.931 -5.052 1.00 91.94 86 THR A O 1
ATOM 627 N N . LEU A 1 87 ? 5.118 12.666 -4.546 1.00 94.56 87 LEU A N 1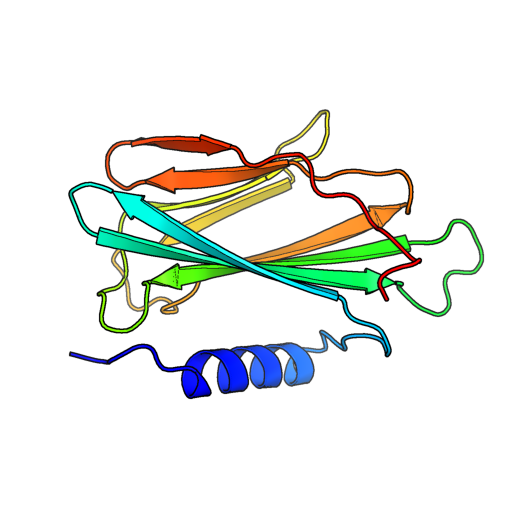
ATOM 628 C CA . LEU A 1 87 ? 3.973 11.863 -4.125 1.00 94.56 87 LEU A CA 1
ATOM 629 C C . LEU A 1 87 ? 3.271 11.284 -5.361 1.00 94.56 87 LEU A C 1
ATOM 631 O O . LEU A 1 87 ? 2.687 12.026 -6.149 1.00 94.56 87 LEU A O 1
ATOM 635 N N . LEU A 1 88 ? 3.315 9.963 -5.507 1.00 95.81 88 LEU A N 1
ATOM 636 C CA . LEU A 1 88 ? 2.746 9.239 -6.643 1.00 95.81 88 LEU A CA 1
ATOM 637 C C . LEU A 1 88 ? 1.270 8.910 -6.424 1.00 95.81 88 LEU A C 1
ATOM 639 O O . LEU A 1 88 ? 0.451 9.053 -7.330 1.00 95.81 88 LEU A O 1
ATOM 643 N N . VAL A 1 89 ? 0.924 8.455 -5.217 1.00 95.06 89 VAL A N 1
ATOM 644 C CA . VAL A 1 89 ? -0.437 8.036 -4.874 1.00 95.06 89 VAL A CA 1
ATOM 645 C C . VAL A 1 89 ? -0.798 8.499 -3.474 1.00 95.06 89 VAL A C 1
ATOM 647 O O . VAL A 1 89 ? -0.010 8.371 -2.541 1.00 95.06 89 VAL A O 1
ATOM 650 N N . GLU A 1 90 ? -2.032 8.969 -3.319 1.00 94.81 90 GLU A N 1
ATOM 651 C CA . GLU A 1 90 ? -2.636 9.287 -2.033 1.00 94.81 90 GLU A CA 1
ATOM 652 C C . GLU A 1 90 ? -4.098 8.827 -2.018 1.00 94.81 90 GLU A C 1
ATOM 654 O O . GLU A 1 90 ? -4.879 9.143 -2.920 1.00 94.81 90 GLU A O 1
ATOM 659 N N . ARG A 1 91 ? -4.467 8.039 -1.005 1.00 92.56 91 ARG A N 1
ATOM 660 C CA . ARG A 1 91 ? -5.810 7.471 -0.827 1.00 92.56 91 ARG A CA 1
ATOM 661 C C . ARG A 1 91 ? -6.230 7.548 0.635 1.00 92.56 91 ARG A C 1
ATOM 663 O O . ARG A 1 91 ? -5.395 7.404 1.522 1.00 92.56 91 ARG A O 1
ATOM 670 N N . TYR A 1 92 ? -7.532 7.688 0.875 1.00 91.75 92 TYR A N 1
ATOM 671 C CA . TYR A 1 92 ? -8.117 7.787 2.213 1.00 91.75 92 TYR A CA 1
ATOM 672 C C . TYR A 1 92 ? -9.408 6.981 2.320 1.00 91.75 92 TYR A C 1
ATOM 674 O O . TYR A 1 92 ? -10.181 6.913 1.363 1.00 91.75 92 TYR A O 1
ATOM 682 N N . PHE A 1 93 ? -9.670 6.424 3.501 1.00 88.75 93 PHE A N 1
ATOM 683 C CA . PHE A 1 93 ? -10.975 5.865 3.835 1.00 88.75 93 PHE A CA 1
ATOM 684 C C . PHE A 1 93 ? -11.974 7.010 4.040 1.00 88.75 93 PHE A C 1
ATOM 686 O O . PHE A 1 93 ? -11.982 7.659 5.089 1.00 88.75 93 PHE A O 1
ATOM 693 N N . ALA A 1 94 ? -12.779 7.280 3.012 1.00 82.06 94 ALA A N 1
ATOM 694 C CA . ALA A 1 94 ? -13.839 8.289 3.033 1.00 82.06 94 ALA A CA 1
ATOM 695 C C . ALA A 1 94 ? -15.107 7.790 3.752 1.00 82.06 94 ALA A C 1
ATOM 697 O O . ALA A 1 94 ? -15.321 6.585 3.838 1.00 82.06 94 ALA A O 1
ATOM 698 N N . ASP A 1 95 ? -15.940 8.718 4.236 1.00 68.75 95 ASP A N 1
ATOM 699 C CA . ASP A 1 95 ? -17.156 8.454 5.034 1.00 68.75 95 ASP A CA 1
ATOM 700 C C . ASP A 1 95 ? -18.273 7.719 4.253 1.00 68.75 95 ASP A C 1
ATOM 702 O O . ASP A 1 95 ? -19.073 7.000 4.846 1.00 68.75 95 ASP A O 1
ATOM 706 N N . ASP A 1 96 ? -18.293 7.848 2.921 1.00 65.19 96 ASP A N 1
ATOM 707 C CA . ASP A 1 96 ? -19.240 7.173 2.017 1.00 65.19 96 ASP A CA 1
ATOM 708 C C . ASP A 1 96 ? -18.975 5.657 1.871 1.00 65.19 96 ASP A C 1
ATOM 710 O O . ASP A 1 96 ? -17.900 5.177 2.245 1.00 65.19 96 ASP A O 1
ATOM 714 N N . GLU A 1 97 ? -19.947 4.919 1.296 1.00 57.91 97 GLU A N 1
ATOM 715 C CA . GLU A 1 97 ? -19.920 3.474 0.954 1.00 57.91 97 GLU A CA 1
ATOM 716 C C . GLU A 1 97 ? -18.753 3.097 0.012 1.00 57.91 97 GLU A C 1
ATOM 718 O O . GLU A 1 97 ? -18.931 2.729 -1.147 1.00 57.91 97 GLU A O 1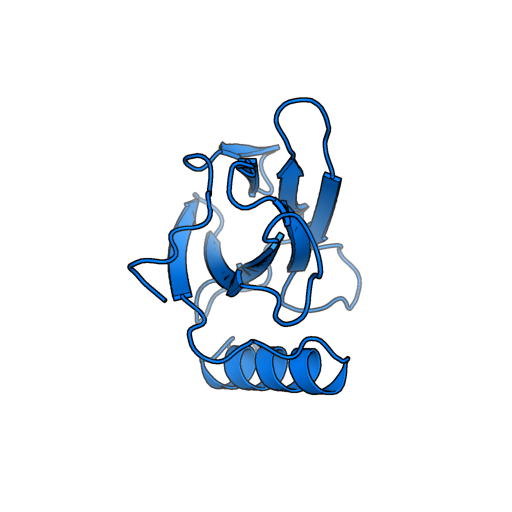
ATOM 723 N N . GLY A 1 98 ? -17.526 3.225 0.500 1.00 63.28 98 GLY A N 1
ATOM 724 C CA . GLY A 1 98 ? -16.303 2.856 -0.193 1.00 63.28 98 GLY A CA 1
ATOM 725 C C . GLY A 1 98 ? -15.769 1.513 0.285 1.00 63.28 98 GLY A C 1
ATOM 726 O O . GLY A 1 98 ? -16.142 1.018 1.348 1.00 63.28 98 GLY A O 1
ATOM 727 N N . ASP A 1 99 ? -14.838 0.966 -0.490 1.00 70.81 99 ASP A N 1
ATOM 728 C CA . ASP A 1 99 ? -14.186 -0.308 -0.203 1.00 70.81 99 ASP A CA 1
ATOM 729 C C . ASP A 1 99 ? -13.598 -0.353 1.218 1.00 70.81 99 ASP A C 1
ATOM 731 O O . ASP A 1 99 ? -13.022 0.626 1.719 1.00 70.81 99 ASP A O 1
ATOM 735 N N . ASP A 1 100 ? -13.700 -1.523 1.857 1.00 81.38 100 ASP A N 1
ATOM 736 C CA . ASP A 1 100 ? -13.073 -1.826 3.152 1.00 81.38 100 ASP A CA 1
ATOM 737 C C . ASP A 1 100 ? -11.534 -1.783 3.086 1.00 81.38 100 ASP A C 1
ATOM 739 O O . ASP A 1 100 ? -10.859 -1.758 4.116 1.00 81.38 100 ASP A O 1
ATOM 743 N N . TYR A 1 101 ? -10.982 -1.693 1.874 1.00 87.31 101 TYR A N 1
ATOM 744 C CA . TYR A 1 101 ? -9.558 -1.607 1.598 1.00 87.31 101 TYR A CA 1
ATOM 745 C C . TYR A 1 101 ? -9.223 -0.423 0.697 1.00 87.31 101 TYR A C 1
ATOM 747 O O . TYR A 1 101 ? -9.915 -0.136 -0.277 1.00 87.31 101 TYR A O 1
ATOM 755 N N . LEU A 1 102 ? -8.094 0.219 0.978 1.00 90.50 102 LEU A N 1
ATOM 756 C CA . LEU A 1 102 ? -7.402 1.070 0.019 1.00 90.50 102 LEU A CA 1
ATOM 757 C C . LEU A 1 102 ? -6.341 0.233 -0.675 1.00 90.50 102 LEU A C 1
ATOM 759 O O . LEU A 1 102 ? -5.643 -0.540 -0.026 1.00 90.50 102 LEU A O 1
ATOM 763 N N . TYR A 1 103 ? -6.167 0.424 -1.974 1.00 90.94 103 TYR A N 1
ATOM 764 C CA . TYR A 1 103 ? -5.045 -0.162 -2.688 1.00 90.94 103 TYR A CA 1
ATOM 765 C C . TYR A 1 103 ? -4.418 0.849 -3.641 1.00 90.94 103 TYR A C 1
ATOM 767 O O . TYR A 1 103 ? -5.071 1.774 -4.136 1.00 90.94 103 TYR A O 1
ATOM 775 N N . ALA A 1 104 ? -3.126 0.677 -3.870 1.00 92.00 104 ALA A N 1
ATOM 776 C CA . ALA A 1 104 ? -2.334 1.490 -4.770 1.00 92.00 104 ALA A CA 1
ATOM 777 C C . ALA A 1 104 ? -1.291 0.609 -5.453 1.00 92.00 104 ALA A C 1
ATOM 779 O O . ALA A 1 104 ? -0.671 -0.236 -4.810 1.00 92.00 104 ALA A O 1
ATOM 780 N N . GLN A 1 105 ? -1.111 0.822 -6.751 1.00 92.50 105 GLN A N 1
ATOM 781 C CA . GLN A 1 105 ? -0.124 0.126 -7.562 1.00 92.50 105 GLN A CA 1
ATOM 782 C C . GLN A 1 105 ? 0.812 1.159 -8.180 1.00 92.50 105 GLN A C 1
ATOM 784 O O . GLN A 1 105 ? 0.345 2.163 -8.720 1.00 92.50 105 GLN A O 1
ATOM 789 N N . VAL A 1 106 ? 2.112 0.895 -8.113 1.00 93.94 106 VAL A N 1
ATOM 790 C CA . VAL A 1 106 ? 3.146 1.661 -8.814 1.00 93.94 106 VAL A CA 1
ATOM 791 C C . VAL A 1 106 ? 4.072 0.705 -9.558 1.00 93.94 106 VAL A C 1
ATOM 793 O O . VAL A 1 106 ? 4.232 -0.453 -9.165 1.00 93.94 106 VAL A O 1
ATOM 796 N N . ILE A 1 107 ? 4.644 1.186 -10.657 1.00 93.00 107 ILE A N 1
ATOM 797 C CA . ILE A 1 107 ? 5.629 0.468 -11.467 1.00 93.00 107 ILE A CA 1
ATOM 798 C C . ILE A 1 107 ? 6.915 1.280 -11.413 1.00 93.00 107 ILE A C 1
ATOM 800 O O . ILE A 1 107 ? 6.859 2.498 -11.566 1.00 93.00 107 ILE A O 1
ATOM 804 N N . GLY A 1 108 ? 8.038 0.605 -11.193 1.00 92.44 108 GLY A N 1
ATOM 805 C CA . GLY A 1 108 ? 9.354 1.230 -11.152 1.00 92.44 108 GLY A CA 1
ATOM 806 C C . GLY A 1 108 ? 10.422 0.362 -11.798 1.00 92.44 108 GLY A C 1
ATOM 807 O O . GLY A 1 108 ? 10.219 -0.826 -12.070 1.00 92.44 108 GLY A O 1
ATOM 808 N N . SER A 1 109 ? 11.595 0.951 -12.010 1.00 92.44 109 SER A N 1
ATOM 809 C CA . SER A 1 109 ? 12.790 0.189 -12.388 1.00 92.44 109 SER A CA 1
ATOM 810 C C . SER A 1 109 ? 13.300 -0.643 -11.207 1.00 92.44 109 SER A C 1
ATOM 812 O O . SER A 1 109 ? 13.048 -0.313 -10.049 1.00 92.44 109 SER A O 1
ATOM 814 N N . TRP A 1 110 ? 14.063 -1.710 -11.460 1.00 91.12 110 TRP A N 1
ATOM 815 C CA . TRP A 1 110 ? 14.612 -2.553 -10.380 1.00 91.12 110 TRP A CA 1
ATOM 816 C C . TRP A 1 110 ? 15.529 -1.815 -9.389 1.00 91.12 110 TRP A C 1
ATOM 818 O O . TRP A 1 110 ? 15.756 -2.320 -8.293 1.00 91.12 110 TRP A O 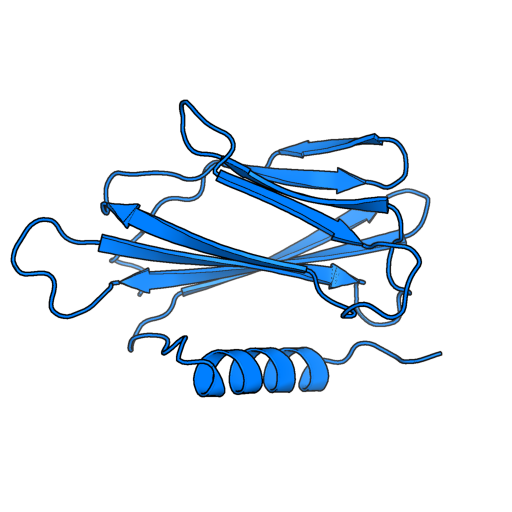1
ATOM 828 N N . GLN A 1 111 ? 16.079 -0.654 -9.759 1.00 90.44 111 GLN A N 1
ATOM 829 C CA . GLN A 1 111 ? 16.899 0.170 -8.860 1.00 90.44 111 GLN A CA 1
ATOM 830 C C . GLN A 1 111 ? 16.081 1.204 -8.077 1.00 90.44 111 GLN A C 1
ATOM 832 O O . GLN A 1 111 ? 16.601 1.820 -7.147 1.00 90.44 111 GLN A O 1
ATOM 837 N N . GLU A 1 112 ? 14.823 1.413 -8.455 1.00 92.69 112 GLU A N 1
ATOM 838 C CA . GLU A 1 112 ? 13.947 2.379 -7.814 1.00 92.69 112 GLU A CA 1
ATOM 839 C C . GLU A 1 112 ? 13.415 1.832 -6.488 1.00 92.69 112 GLU A C 1
ATOM 841 O O . GLU A 1 112 ? 13.156 0.633 -6.335 1.00 92.69 112 GLU A O 1
ATOM 846 N N . THR A 1 113 ? 13.247 2.730 -5.519 1.00 94.94 113 THR A N 1
ATOM 847 C CA . THR A 1 113 ? 12.593 2.409 -4.253 1.00 94.94 113 THR A CA 1
ATOM 848 C C . THR A 1 113 ? 11.406 3.333 -4.042 1.00 94.94 113 THR A C 1
ATOM 850 O O . THR A 1 113 ? 11.435 4.500 -4.430 1.00 94.94 113 THR A O 1
ATOM 853 N N . PHE A 1 114 ? 10.365 2.800 -3.412 1.00 96.12 114 PHE A N 1
ATOM 854 C CA . PHE A 1 114 ? 9.154 3.537 -3.088 1.00 96.12 114 PHE A CA 1
ATOM 855 C C . PHE A 1 114 ? 9.023 3.706 -1.585 1.00 96.12 114 PHE A C 1
ATOM 857 O O . PHE A 1 114 ? 9.189 2.766 -0.802 1.00 96.12 114 PHE A O 1
ATOM 864 N N . GLN A 1 115 ? 8.669 4.915 -1.180 1.00 96.19 115 GLN A N 1
ATOM 865 C CA . GLN A 1 115 ? 8.381 5.250 0.195 1.00 96.19 115 GLN A CA 1
ATOM 866 C C . GLN A 1 115 ? 6.881 5.101 0.446 1.00 96.19 115 GLN A C 1
ATOM 868 O O . GLN A 1 115 ? 6.061 5.816 -0.128 1.00 96.19 115 GLN A O 1
ATOM 873 N N . VAL A 1 116 ? 6.516 4.177 1.336 1.00 95.62 116 VAL A N 1
ATOM 874 C CA . VAL A 1 116 ? 5.127 3.981 1.765 1.00 95.62 116 VAL A CA 1
ATOM 875 C C . VAL A 1 116 ? 4.914 4.648 3.117 1.00 95.62 116 VAL A C 1
ATOM 877 O O . VAL A 1 116 ? 5.694 4.438 4.051 1.00 95.62 116 VAL A O 1
ATOM 880 N N . SER A 1 117 ? 3.851 5.442 3.219 1.00 95.12 117 SER A N 1
ATOM 881 C CA . SER A 1 117 ? 3.423 6.078 4.463 1.00 95.12 117 SER A CA 1
ATOM 882 C C . SER A 1 117 ? 1.948 5.808 4.744 1.00 95.12 117 SER A C 1
ATOM 884 O O . SER A 1 117 ? 1.107 5.808 3.844 1.00 95.12 117 SER A O 1
ATOM 886 N N . LEU A 1 118 ? 1.638 5.587 6.018 1.00 94.38 118 LEU A N 1
ATOM 887 C CA . LEU A 1 118 ? 0.289 5.429 6.539 1.00 94.38 118 LEU A CA 1
ATOM 888 C C . LEU A 1 118 ? -0.086 6.684 7.312 1.00 94.38 118 LEU A C 1
ATOM 890 O O . LEU A 1 118 ? 0.639 7.092 8.217 1.00 94.38 118 LEU A O 1
ATOM 894 N N . ARG A 1 119 ? -1.234 7.272 6.992 1.00 93.06 119 ARG A N 1
ATOM 895 C CA . ARG A 1 119 ? -1.828 8.339 7.795 1.00 93.06 119 ARG A CA 1
ATOM 896 C C . ARG A 1 119 ? -2.886 7.735 8.705 1.00 93.06 119 ARG A C 1
ATOM 898 O O . ARG A 1 119 ? -3.770 7.028 8.228 1.00 93.06 119 ARG A O 1
ATOM 905 N N . PHE A 1 120 ? -2.828 8.033 9.992 1.00 91.19 120 PHE A N 1
ATOM 906 C CA . PHE A 1 120 ? -3.864 7.663 10.950 1.00 91.19 120 PHE A CA 1
ATOM 907 C C . PHE A 1 120 ? -4.949 8.747 11.048 1.00 91.19 120 PHE A C 1
ATOM 909 O O . PHE A 1 120 ? -4.706 9.902 10.683 1.00 91.19 120 PHE A O 1
ATOM 916 N N . PRO A 1 121 ? -6.141 8.414 11.581 1.00 88.38 121 PRO A N 1
ATOM 917 C CA . PRO A 1 121 ? -7.239 9.376 11.713 1.00 88.38 121 PRO A CA 1
ATOM 918 C C . PRO A 1 121 ? -6.913 10.587 12.599 1.00 88.38 121 PRO A C 1
ATOM 920 O O . PRO A 1 121 ? -7.488 11.656 12.421 1.00 88.38 121 PRO A O 1
ATOM 923 N N . ASP A 1 122 ? -5.976 10.444 13.539 1.00 87.00 122 ASP A N 1
ATOM 924 C CA . ASP A 1 122 ? -5.495 11.535 14.398 1.00 87.00 122 ASP A CA 1
ATOM 925 C C . ASP A 1 122 ? -4.502 12.481 13.689 1.00 87.00 122 ASP A C 1
ATOM 927 O O . ASP A 1 122 ? -4.041 13.457 14.278 1.00 87.00 122 ASP A O 1
ATOM 931 N N . GLY A 1 123 ? -4.184 12.214 12.417 1.00 86.81 123 GLY A N 1
ATOM 932 C CA . GLY A 1 123 ? -3.224 12.970 11.618 1.00 86.81 123 GLY A CA 1
ATOM 933 C C . GLY A 1 123 ? -1.774 12.517 11.776 1.00 86.81 123 GLY A C 1
ATOM 934 O O . GLY A 1 123 ? -0.918 13.031 11.057 1.00 86.81 123 GLY A O 1
ATOM 935 N N . THR A 1 124 ? -1.491 11.552 12.656 1.00 90.94 124 THR A N 1
ATOM 936 C CA . THR A 1 124 ? -0.161 10.950 12.783 1.00 90.94 124 THR A CA 1
ATOM 937 C C . THR A 1 124 ? 0.202 10.226 11.487 1.00 90.94 124 THR A C 1
ATOM 939 O O . THR A 1 124 ? -0.646 9.587 10.862 1.00 90.94 124 THR A O 1
ATOM 942 N N . ILE A 1 125 ? 1.469 10.309 11.081 1.00 92.94 125 ILE A N 1
ATOM 943 C CA . ILE A 1 125 ? 1.984 9.611 9.902 1.00 92.94 125 ILE A CA 1
ATOM 944 C C . ILE A 1 125 ? 3.039 8.602 10.346 1.00 92.94 125 ILE A C 1
ATOM 946 O O . ILE A 1 125 ? 3.975 8.950 11.066 1.00 92.94 125 ILE A O 1
ATOM 950 N N . LEU A 1 126 ? 2.886 7.356 9.904 1.00 92.81 126 LEU A N 1
ATOM 951 C CA . LEU A 1 126 ? 3.906 6.322 10.001 1.00 92.81 126 LEU A CA 1
ATOM 952 C C . LEU A 1 126 ? 4.521 6.095 8.624 1.00 92.81 126 LEU A C 1
ATOM 954 O O . LEU A 1 126 ? 3.852 5.615 7.713 1.00 92.81 126 LEU A O 1
ATOM 958 N N . THR A 1 127 ? 5.809 6.375 8.502 1.00 93.81 127 THR A N 1
ATOM 959 C CA . THR A 1 127 ? 6.593 6.126 7.292 1.00 93.81 127 THR A CA 1
ATOM 960 C C . THR A 1 127 ? 7.395 4.840 7.471 1.00 93.81 127 THR A C 1
ATOM 962 O O . THR A 1 127 ? 8.115 4.684 8.459 1.00 93.81 127 THR A O 1
ATOM 965 N N . LEU A 1 128 ? 7.234 3.894 6.547 1.00 91.12 128 LEU A N 1
ATOM 966 C CA . LEU A 1 128 ? 7.928 2.603 6.576 1.00 91.12 128 LEU A CA 1
ATOM 967 C C . LEU A 1 128 ? 9.361 2.726 6.033 1.00 91.12 128 LEU A C 1
ATOM 969 O O . LEU A 1 128 ? 9.705 3.748 5.452 1.00 91.12 128 LEU A O 1
ATOM 973 N N . PRO A 1 129 ? 10.230 1.717 6.181 1.00 90.56 129 PRO A N 1
ATOM 974 C CA . PRO A 1 129 ? 11.463 1.674 5.400 1.00 90.56 129 PRO A CA 1
ATOM 975 C C . PRO A 1 129 ? 11.161 1.689 3.885 1.00 90.56 129 PRO A C 1
ATOM 977 O O . PRO A 1 129 ? 10.142 1.116 3.485 1.00 90.56 129 PRO A O 1
ATOM 980 N N . PRO A 1 130 ? 12.017 2.303 3.044 1.00 92.06 130 PRO A N 1
ATOM 981 C CA . PRO A 1 130 ? 11.848 2.273 1.593 1.00 92.06 130 PRO A CA 1
ATOM 982 C C . PRO A 1 130 ? 11.748 0.841 1.066 1.00 92.06 130 PRO A C 1
ATOM 984 O O . PRO A 1 130 ? 12.525 -0.034 1.458 1.00 92.06 130 PRO A O 1
ATOM 987 N N . LEU A 1 131 ? 10.794 0.607 0.170 1.00 91.44 131 LEU A N 1
ATOM 988 C CA . LEU A 1 131 ? 10.565 -0.688 -0.458 1.00 91.44 131 LEU A CA 1
ATOM 989 C C . LEU A 1 131 ? 11.237 -0.707 -1.828 1.00 91.44 131 LEU A C 1
ATOM 991 O O . LEU A 1 131 ? 10.885 0.082 -2.702 1.00 91.44 131 LEU A O 1
ATOM 995 N N . GLY A 1 132 ? 12.193 -1.612 -2.010 1.00 90.69 132 GLY A N 1
ATOM 996 C CA . GLY A 1 132 ? 12.835 -1.882 -3.295 1.00 90.69 132 GLY A CA 1
ATOM 997 C C . GLY A 1 132 ? 12.531 -3.290 -3.788 1.00 90.69 132 GLY A C 1
ATOM 998 O O . GLY A 1 132 ? 12.125 -4.160 -3.011 1.00 90.69 132 GLY A O 1
ATOM 999 N N . PHE A 1 133 ? 12.760 -3.527 -5.077 1.00 88.94 133 PHE A N 1
ATOM 1000 C CA . PHE A 1 133 ? 12.636 -4.864 -5.639 1.00 88.94 133 PHE A CA 1
ATOM 1001 C C . PHE A 1 133 ? 13.812 -5.750 -5.229 1.00 88.94 133 PHE A C 1
ATOM 1003 O O . PHE A 1 133 ? 14.970 -5.353 -5.351 1.00 88.94 133 PHE A O 1
ATOM 1010 N N . GLN A 1 134 ? 13.522 -6.972 -4.780 1.00 79.62 134 GLN A N 1
ATOM 1011 C CA . GLN A 1 134 ? 14.548 -7.971 -4.491 1.00 79.62 134 GLN A CA 1
ATOM 1012 C C . GLN A 1 134 ? 14.295 -9.242 -5.318 1.00 79.62 134 GLN A C 1
ATOM 1014 O O . GLN A 1 134 ? 13.504 -10.089 -4.898 1.00 79.62 134 GLN A O 1
ATOM 1019 N N . PRO A 1 135 ? 14.962 -9.399 -6.476 1.00 70.12 135 PRO A N 1
ATOM 1020 C CA . PRO A 1 135 ? 14.723 -10.527 -7.378 1.00 70.12 135 PRO A CA 1
ATOM 1021 C C . PRO A 1 135 ? 15.117 -11.887 -6.780 1.00 70.12 135 PRO A C 1
ATOM 1023 O O . PRO A 1 135 ? 14.552 -12.895 -7.175 1.00 70.12 135 PRO A O 1
ATOM 1026 N N . ASP A 1 136 ? 16.037 -11.931 -5.809 1.00 66.00 136 ASP A N 1
ATOM 1027 C CA . ASP A 1 136 ? 16.474 -13.172 -5.140 1.00 66.00 136 ASP A CA 1
ATOM 1028 C C . ASP A 1 136 ? 15.434 -13.778 -4.175 1.00 66.00 136 ASP A C 1
ATOM 1030 O O . ASP A 1 136 ? 15.600 -14.913 -3.730 1.00 66.00 136 ASP A O 1
ATOM 1034 N N . PHE A 1 137 ? 14.376 -13.039 -3.824 1.00 53.41 137 PHE A N 1
ATOM 1035 C CA . PHE A 1 137 ? 13.298 -13.515 -2.942 1.00 53.41 137 PHE A CA 1
ATOM 1036 C C . PHE A 1 137 ? 11.989 -13.815 -3.696 1.00 53.41 137 PHE A C 1
ATOM 1038 O O . PHE A 1 137 ? 10.959 -14.031 -3.052 1.00 53.41 137 PHE A O 1
ATOM 1045 N N . CYS A 1 138 ? 12.039 -13.813 -5.032 1.00 48.41 138 CYS A N 1
ATOM 1046 C CA . CYS A 1 138 ? 10.920 -14.024 -5.951 1.00 48.41 138 CYS A CA 1
ATOM 1047 C C . CYS A 1 138 ? 11.004 -15.398 -6.635 1.00 48.41 138 CYS A C 1
ATOM 1049 O O . CYS A 1 138 ? 12.101 -15.755 -7.120 1.00 48.41 138 CYS A O 1
#

Sequence (138 aa):
MRTTTLDDLGSLLQSLDDRGLSMGSGAAAAYHDVSWAGGGLRLYALSWALAGTTGDPEWTLLVILGPQPGQSRPLGAGLQISDDQTLLVERYFADDEGDDYLYAQVIGSWQETFQVSLRFPDGTILTLPPLGFQPDFC

Foldseek 3Di:
DDWDDPVNVVVVVVVCVVVVNDADPQKDKDKDWDDDPQFIKMKIWIKHWDPDPPDFTKMKIKIKMAGDGPIAQQFQKWKWKDWPPDTPDIDTRHPDPDDRMDMDMDMDGQVTWMWMWMAHNVRDIDIDPTDGDDSVND

Radius of gyration: 15.22 Å; chains: 1; bounding box: 37×30×44 Å

pLDDT: mean 82.32, std 13.15, range [39.66, 96.5]